Protein AF-A0A183DF05-F1 (afdb_monomer_lite)

InterPro domains:
  IPR009779 Translocon-associated protein subunit gamma [PF07074] (11-100)

Secondary structure (DSSP, 8-state):
---------HHHHHHHHHH--PPPHHHHHHHHHHHHHHHHHHHHHHHHTT---GGGGHHHHHHHHHHHHHHHHHHHHHHHHHHHHHHHHHHHHHHHHHH-

Foldseek 3Di:
DDDPPDDDDPVVVVVCVVVDLDDDPVRLVVLLVVQLVVLCPVVCCCCVVVVDDCVVPVVVSVVSSVVSSVVSSVVCSVVVSVVVVVVVVVVVVVVVVVVD

Sequence (100 aa):
MSKPTQKLSKEDELLLQDFSAAVSAKGSALFYGNSTVIALAPLYLFYGIHQMELADSWIVWLISALAASYLISFAYKNVKHVLKHKIVVKRSDAVTREMN

Structure (mmCIF, N/CA/C/O backbone):
data_AF-A0A183DF05-F1
#
_entry.id   AF-A0A183DF05-F1
#
loop_
_atom_site.group_PDB
_atom_site.id
_atom_site.type_symbol
_atom_site.label_atom_id
_atom_site.label_alt_id
_atom_site.label_comp_id
_atom_site.label_asym_id
_atom_site.label_entity_id
_atom_site.label_seq_id
_atom_site.pdbx_PDB_ins_code
_atom_site.Cartn_x
_atom_site.Cartn_y
_atom_site.Cartn_z
_atom_site.occupancy
_atom_site.B_iso_or_equiv
_atom_site.auth_seq_id
_atom_site.auth_comp_id
_atom_site.auth_asym_id
_atom_site.auth_atom_id
_atom_site.pdbx_PDB_model_num
ATOM 1 N N . MET A 1 1 ? -42.600 0.804 -3.873 1.00 38.84 1 MET A N 1
ATOM 2 C CA . MET A 1 1 ? -43.017 1.084 -2.483 1.00 38.84 1 MET A CA 1
ATOM 3 C C . MET A 1 1 ? -41.776 1.531 -1.711 1.00 38.84 1 MET A C 1
ATOM 5 O O . MET A 1 1 ? -41.015 0.696 -1.244 1.00 38.84 1 MET A O 1
ATOM 9 N N . SER A 1 2 ? -41.475 2.832 -1.714 1.00 45.34 2 SER A N 1
ATOM 10 C CA . SER A 1 2 ? -40.290 3.401 -1.055 1.00 45.34 2 SER A CA 1
ATOM 11 C C . SER A 1 2 ? -40.552 3.510 0.446 1.00 45.34 2 SER A C 1
ATOM 13 O O . SER A 1 2 ? -41.415 4.283 0.861 1.00 45.34 2 SER A O 1
ATOM 15 N N . LYS A 1 3 ? -39.855 2.705 1.257 1.00 47.84 3 LYS A N 1
ATOM 16 C CA . LYS A 1 3 ? -39.940 2.800 2.721 1.00 47.84 3 LYS A CA 1
ATOM 17 C C . LYS A 1 3 ? -39.462 4.191 3.169 1.00 47.84 3 LYS A C 1
ATOM 19 O O . LYS A 1 3 ? -38.446 4.653 2.649 1.00 47.84 3 LYS A O 1
ATOM 24 N N . PRO A 1 4 ? -40.163 4.857 4.102 1.00 53.03 4 PRO A N 1
ATOM 25 C CA . PRO A 1 4 ? -39.730 6.144 4.625 1.00 53.03 4 PRO A CA 1
ATOM 26 C C . PRO A 1 4 ? -38.387 5.973 5.343 1.00 53.03 4 PRO A C 1
ATOM 28 O O . PRO A 1 4 ? -38.235 5.087 6.183 1.00 53.03 4 PRO A O 1
ATOM 31 N N . THR A 1 5 ? -37.408 6.806 4.991 1.00 59.53 5 THR A N 1
ATOM 32 C CA . THR A 1 5 ? -36.099 6.872 5.646 1.00 59.53 5 THR A CA 1
ATOM 33 C C . THR A 1 5 ? -36.295 7.316 7.096 1.00 59.53 5 THR A C 1
ATOM 35 O O . THR A 1 5 ? -36.441 8.507 7.371 1.00 59.53 5 THR A O 1
ATOM 38 N N . GLN A 1 6 ? -36.347 6.365 8.031 1.00 69.19 6 GLN A N 1
ATOM 39 C CA . GLN A 1 6 ? -36.281 6.661 9.461 1.00 69.19 6 GLN A CA 1
ATOM 40 C C . GLN A 1 6 ? -34.939 7.347 9.740 1.00 69.19 6 GLN A C 1
ATOM 42 O O . GLN A 1 6 ? -33.882 6.781 9.465 1.00 69.19 6 GLN A O 1
ATOM 47 N N . LYS A 1 7 ? -34.979 8.581 10.254 1.00 71.94 7 LYS A N 1
ATOM 48 C CA . LYS A 1 7 ? -33.781 9.251 10.766 1.00 71.94 7 LYS A CA 1
ATOM 49 C C . LYS A 1 7 ? -33.319 8.491 12.006 1.00 71.94 7 LYS A C 1
ATOM 51 O O . LYS A 1 7 ? -34.033 8.476 13.005 1.00 71.94 7 LYS A O 1
ATOM 56 N N . LEU A 1 8 ? -32.165 7.844 11.900 1.00 76.44 8 LEU A N 1
ATOM 57 C CA . LEU A 1 8 ? -31.507 7.170 13.012 1.00 76.44 8 LEU A CA 1
ATOM 58 C C . LEU A 1 8 ? -31.116 8.192 14.087 1.00 76.44 8 LEU A C 1
ATOM 60 O O . LEU A 1 8 ? -30.805 9.347 13.774 1.00 76.44 8 LEU A O 1
ATOM 64 N N . SER A 1 9 ? -31.154 7.776 15.355 1.00 85.12 9 SER A N 1
ATOM 65 C CA . SER A 1 9 ? -30.572 8.569 16.438 1.00 85.12 9 SER A CA 1
ATOM 66 C C . SER A 1 9 ? -29.060 8.678 16.227 1.00 85.12 9 SER A C 1
ATOM 68 O O . SER A 1 9 ? -28.439 7.792 15.639 1.00 85.12 9 SER A O 1
ATOM 70 N N . LYS A 1 10 ? -28.437 9.741 16.746 1.00 83.06 10 LYS A N 1
ATOM 71 C CA . LYS A 1 10 ? -26.970 9.878 16.715 1.00 83.06 10 LYS A CA 1
ATOM 72 C C . LYS A 1 10 ? -26.270 8.691 17.386 1.00 83.06 10 LYS A C 1
ATOM 74 O O . LYS A 1 10 ? -25.172 8.326 16.985 1.00 83.06 10 LYS A O 1
ATOM 79 N N . GLU A 1 11 ? -26.906 8.095 18.391 1.00 80.06 11 GLU A N 1
ATOM 80 C CA . GLU A 1 11 ? -26.400 6.906 19.082 1.00 80.06 11 GLU A CA 1
ATOM 81 C C . GLU A 1 11 ? -26.431 5.668 18.176 1.00 80.06 11 GLU A C 1
ATOM 83 O O . GLU A 1 11 ? -25.458 4.917 18.135 1.00 80.06 11 GLU A O 1
ATOM 88 N N . ASP A 1 12 ? -27.494 5.507 17.382 1.00 80.12 12 ASP A N 1
ATOM 89 C CA . ASP A 1 12 ? -27.627 4.404 16.426 1.00 80.12 12 ASP A CA 1
ATOM 90 C C . ASP A 1 12 ? -26.614 4.528 15.283 1.00 80.12 12 ASP A C 1
ATOM 92 O O . ASP A 1 12 ? -26.054 3.527 14.843 1.00 80.12 12 ASP A O 1
ATOM 96 N N . GLU A 1 13 ? -26.338 5.752 14.814 1.00 81.81 13 GLU A N 1
ATOM 97 C CA . GLU A 1 13 ? -25.289 6.005 13.817 1.00 81.81 13 GLU A CA 1
ATOM 98 C C . GLU A 1 13 ? -23.890 5.698 14.363 1.00 81.81 13 GLU A C 1
ATOM 100 O O . GLU A 1 13 ? -23.079 5.109 13.648 1.00 81.81 13 GLU A O 1
ATOM 105 N N . LEU A 1 14 ? -23.611 6.046 15.624 1.00 79.50 14 LEU A N 1
ATOM 106 C CA . LEU A 1 14 ? -22.339 5.724 16.279 1.00 79.50 14 LEU A CA 1
ATOM 107 C C . LEU A 1 14 ? -22.172 4.213 16.476 1.00 79.50 14 LEU A C 1
ATOM 109 O O . LEU A 1 14 ? -21.112 3.672 16.165 1.00 79.50 14 LEU A O 1
ATOM 113 N N . LEU A 1 15 ? -23.228 3.515 16.898 1.00 80.00 15 LEU A N 1
ATOM 114 C CA . LEU A 1 15 ? -23.251 2.052 16.964 1.00 80.00 15 LEU A CA 1
ATOM 115 C C . LEU A 1 15 ? -23.010 1.433 15.585 1.00 80.00 15 LEU A C 1
ATOM 117 O O . LEU A 1 15 ? -22.156 0.557 15.441 1.00 80.00 15 LEU A O 1
ATOM 121 N N . LEU A 1 16 ? -23.699 1.916 14.546 1.00 79.50 16 LEU A N 1
ATOM 122 C CA . LEU A 1 16 ? -23.472 1.453 13.175 1.00 79.50 16 LEU A CA 1
ATOM 123 C C . LEU A 1 16 ? -22.030 1.691 12.725 1.00 79.50 16 LEU A C 1
ATOM 125 O O . LEU A 1 16 ? -21.457 0.858 12.024 1.00 79.50 16 LEU A O 1
ATOM 129 N N . GLN A 1 17 ? -21.442 2.823 13.111 1.00 74.38 17 GLN A N 1
ATOM 130 C CA . GLN A 1 17 ? -20.064 3.161 12.786 1.00 74.38 17 GLN A CA 1
ATOM 131 C C . GLN A 1 17 ? -19.071 2.222 13.484 1.00 74.38 17 GLN A C 1
ATOM 133 O O . GLN A 1 17 ? -18.080 1.832 12.863 1.00 74.38 17 GLN A O 1
ATOM 138 N N . ASP A 1 18 ? -19.346 1.816 14.722 1.00 74.00 18 ASP A N 1
ATOM 139 C CA . ASP A 1 18 ? -18.511 0.874 15.470 1.00 74.00 18 ASP A CA 1
ATOM 140 C C . ASP A 1 18 ? -18.607 -0.566 14.944 1.00 74.00 18 ASP A C 1
ATOM 142 O O . ASP A 1 18 ? -17.597 -1.277 14.924 1.00 74.00 18 ASP A O 1
ATOM 146 N N . PHE A 1 19 ? -19.777 -0.977 14.445 1.00 68.69 19 PHE A N 1
ATOM 147 C CA . PHE A 1 19 ? -19.971 -2.275 13.782 1.00 68.69 19 PHE A CA 1
ATOM 148 C C . PHE A 1 19 ? -19.593 -2.281 12.297 1.00 68.69 19 PHE A C 1
ATOM 150 O O . PHE A 1 19 ? -19.521 -3.341 11.670 1.00 68.69 19 PHE A O 1
ATOM 157 N N . SER A 1 20 ? -19.329 -1.117 11.708 1.00 71.00 20 SER A N 1
ATOM 158 C CA . SER A 1 20 ? -18.912 -1.025 10.317 1.00 71.00 20 SER A CA 1
ATOM 159 C C . SER A 1 20 ? -17.476 -1.517 10.142 1.00 71.00 20 SER A C 1
ATOM 161 O O . SER A 1 20 ? -16.537 -1.060 10.797 1.00 71.00 20 SER A O 1
ATOM 163 N N . ALA A 1 21 ? -17.267 -2.396 9.161 1.00 64.31 21 ALA A N 1
ATOM 164 C CA . ALA A 1 21 ? -15.931 -2.803 8.725 1.00 64.31 21 ALA A CA 1
ATOM 165 C C . ALA A 1 21 ? -15.165 -1.675 7.993 1.00 64.31 21 ALA A C 1
ATOM 167 O O . ALA A 1 21 ? -14.023 -1.871 7.563 1.00 64.31 21 ALA A O 1
ATOM 168 N N . ALA A 1 22 ? -15.772 -0.493 7.829 1.00 67.44 22 ALA A N 1
ATOM 169 C CA . ALA A 1 22 ? -15.160 0.634 7.147 1.00 67.44 22 ALA A CA 1
ATOM 170 C C . ALA A 1 22 ? -13.921 1.157 7.894 1.00 67.44 22 ALA A C 1
ATOM 172 O O . ALA A 1 22 ? -13.899 1.396 9.102 1.00 67.44 22 ALA A O 1
ATOM 173 N N . VAL A 1 23 ? -12.849 1.376 7.139 1.00 65.62 23 VAL A N 1
ATOM 174 C CA . VAL A 1 23 ? -11.614 1.988 7.631 1.00 65.62 23 VAL A CA 1
ATOM 175 C C . VAL A 1 23 ? -11.686 3.507 7.491 1.00 65.62 23 VAL A C 1
ATOM 177 O O . VAL A 1 23 ? -12.000 4.021 6.422 1.00 65.62 23 VAL A O 1
ATOM 180 N N . SER A 1 24 ? -11.351 4.234 8.565 1.00 74.38 24 SER A N 1
ATOM 181 C CA . SER A 1 24 ? -11.196 5.697 8.523 1.00 74.38 24 SER A CA 1
ATOM 182 C C . SER A 1 24 ? -10.219 6.115 7.417 1.00 74.38 24 SER A C 1
ATOM 184 O O . SER A 1 24 ? -9.182 5.470 7.242 1.00 74.38 24 SER A O 1
ATOM 186 N N . ALA A 1 25 ? -10.513 7.217 6.719 1.00 74.31 25 ALA A N 1
ATOM 187 C CA . ALA A 1 25 ? -9.714 7.731 5.602 1.00 74.31 25 ALA A CA 1
ATOM 188 C C . ALA A 1 25 ? -8.225 7.909 5.955 1.00 74.31 25 ALA A C 1
ATOM 190 O O . ALA A 1 25 ? -7.357 7.523 5.175 1.00 74.31 25 ALA A O 1
ATOM 191 N N . LYS A 1 26 ? -7.925 8.393 7.171 1.00 76.25 26 LYS A N 1
ATOM 192 C CA . LYS A 1 26 ? -6.545 8.517 7.678 1.00 76.25 26 LYS A CA 1
ATOM 193 C C . LYS A 1 26 ? -5.851 7.159 7.817 1.00 76.25 26 LYS A C 1
ATOM 195 O O . LYS A 1 26 ? -4.687 7.019 7.463 1.00 76.25 26 LYS A O 1
ATOM 200 N N . GLY A 1 27 ? -6.577 6.149 8.301 1.00 75.06 27 GLY A N 1
ATOM 201 C CA . GLY A 1 27 ? -6.064 4.784 8.4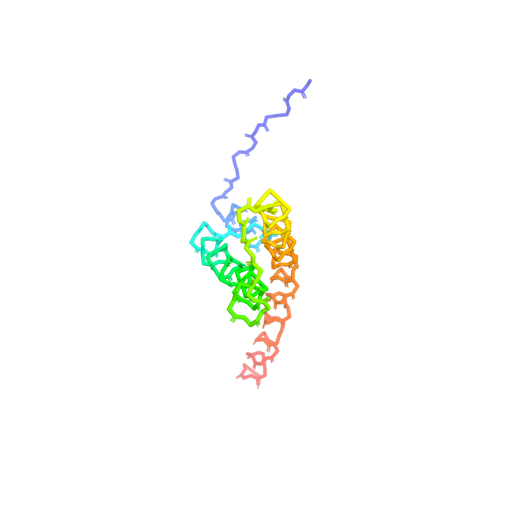10 1.00 75.06 27 GLY A CA 1
ATOM 202 C C . GLY A 1 27 ? -5.803 4.174 7.036 1.00 75.06 27 GLY A C 1
ATOM 203 O O . GLY A 1 27 ? -4.736 3.620 6.810 1.00 75.06 27 GLY A O 1
ATOM 204 N N . SER A 1 28 ? -6.742 4.336 6.102 1.00 74.88 28 SER A N 1
ATOM 205 C CA . SER A 1 28 ? -6.591 3.872 4.719 1.00 74.88 28 SER A CA 1
ATOM 206 C C . SER A 1 28 ? -5.364 4.479 4.042 1.00 74.88 28 SER A C 1
ATOM 208 O O . SER A 1 28 ? -4.596 3.739 3.439 1.00 74.88 28 SER A O 1
ATOM 210 N N . ALA A 1 29 ? -5.135 5.788 4.187 1.00 80.69 29 ALA A N 1
ATOM 211 C CA . ALA A 1 29 ? -3.969 6.458 3.610 1.00 80.69 29 ALA A CA 1
ATOM 212 C C . ALA A 1 29 ? -2.643 5.872 4.125 1.00 80.69 29 ALA A C 1
ATOM 214 O O . ALA A 1 29 ? -1.747 5.584 3.334 1.00 80.69 29 ALA A O 1
ATOM 215 N N . LEU A 1 30 ? -2.541 5.620 5.436 1.00 82.19 30 LEU A N 1
ATOM 216 C CA . LEU A 1 30 ? -1.366 4.972 6.025 1.00 82.19 30 LEU A CA 1
ATOM 217 C C . LEU A 1 30 ? -1.168 3.547 5.495 1.00 82.19 30 LEU A C 1
ATOM 219 O O . LEU A 1 30 ? -0.037 3.151 5.218 1.00 82.19 30 LEU A O 1
ATOM 223 N N . PHE A 1 31 ? -2.243 2.773 5.330 1.00 79.56 31 PHE A N 1
ATOM 224 C CA . PHE A 1 31 ? -2.138 1.416 4.788 1.00 79.56 31 PHE A CA 1
ATOM 225 C C . PHE A 1 31 ? -1.717 1.411 3.321 1.00 79.56 31 PHE A C 1
ATOM 227 O O . PHE A 1 31 ? -0.813 0.658 2.971 1.00 79.56 31 PHE A O 1
ATOM 234 N N . TYR A 1 32 ? -2.303 2.276 2.488 1.00 80.19 32 TYR A N 1
ATOM 235 C CA . TYR A 1 32 ? -1.897 2.399 1.090 1.00 80.19 32 TYR A CA 1
ATOM 236 C C . TYR A 1 32 ? -0.426 2.810 0.984 1.00 80.19 32 TYR A C 1
ATOM 238 O O . TYR A 1 32 ? 0.321 2.138 0.281 1.00 80.19 32 TYR A O 1
ATOM 246 N N . GLY A 1 33 ? 0.026 3.800 1.763 1.00 84.25 33 GLY A N 1
ATOM 247 C CA . GLY A 1 33 ? 1.434 4.214 1.793 1.00 84.25 33 GLY A CA 1
ATOM 248 C C . GLY A 1 33 ? 2.392 3.072 2.143 1.00 84.25 33 GLY A C 1
ATOM 249 O O . GLY A 1 33 ? 3.336 2.811 1.399 1.00 84.25 33 GLY A O 1
ATOM 250 N N . ASN A 1 34 ? 2.116 2.333 3.222 1.00 84.69 34 ASN A N 1
ATOM 251 C CA . ASN A 1 34 ? 2.943 1.185 3.608 1.00 84.69 34 ASN A CA 1
ATOM 252 C C . ASN A 1 34 ? 2.890 0.053 2.568 1.00 84.69 34 ASN A C 1
ATOM 254 O O . ASN A 1 34 ? 3.917 -0.544 2.254 1.00 84.69 34 ASN A O 1
ATOM 258 N N . SER A 1 35 ? 1.714 -0.223 1.995 1.00 81.75 35 SER A N 1
ATOM 259 C CA . SER A 1 35 ? 1.563 -1.249 0.957 1.00 81.75 35 SER A CA 1
ATOM 260 C C . SER A 1 35 ? 2.383 -0.926 -0.291 1.00 81.75 35 SER A C 1
ATOM 262 O O . SER A 1 35 ? 2.966 -1.832 -0.878 1.00 81.75 35 SER A O 1
ATOM 264 N N . THR A 1 36 ? 2.487 0.355 -0.659 1.00 82.94 36 THR A N 1
ATOM 265 C CA . THR A 1 36 ? 3.289 0.809 -1.797 1.00 82.94 36 THR A CA 1
ATOM 266 C C . THR A 1 36 ? 4.776 0.590 -1.544 1.00 82.94 36 THR A C 1
ATOM 268 O O . THR A 1 36 ? 5.465 0.078 -2.419 1.00 82.94 36 THR A O 1
ATOM 271 N N . VAL A 1 37 ? 5.277 0.900 -0.343 1.00 86.19 37 VAL A N 1
ATOM 272 C CA . VAL A 1 37 ? 6.688 0.653 0.013 1.00 86.19 37 VAL A CA 1
ATOM 273 C C . VAL A 1 37 ? 7.021 -0.838 -0.074 1.00 86.19 37 VAL A C 1
ATOM 275 O O . VAL A 1 37 ? 8.037 -1.212 -0.654 1.00 86.19 37 VAL A O 1
ATOM 278 N N . ILE A 1 38 ? 6.137 -1.699 0.437 1.00 86.81 38 ILE A N 1
ATOM 279 C CA . ILE A 1 38 ? 6.312 -3.157 0.365 1.00 86.81 38 ILE A CA 1
ATOM 280 C C . ILE A 1 38 ? 6.248 -3.644 -1.090 1.00 86.81 38 ILE A C 1
ATOM 282 O O . ILE A 1 38 ? 7.055 -4.478 -1.492 1.00 86.81 38 ILE A O 1
ATOM 286 N N . ALA A 1 39 ? 5.336 -3.100 -1.901 1.00 84.69 39 ALA A N 1
ATOM 287 C CA . ALA A 1 39 ? 5.208 -3.447 -3.316 1.00 84.69 39 ALA A CA 1
ATOM 288 C C . ALA A 1 39 ? 6.419 -3.008 -4.161 1.00 84.69 39 ALA A C 1
ATOM 290 O O . ALA A 1 39 ? 6.687 -3.613 -5.196 1.00 84.69 39 ALA A O 1
ATOM 291 N N . LEU A 1 40 ? 7.173 -1.996 -3.720 1.00 85.62 40 LEU A N 1
ATOM 292 C CA . LEU A 1 40 ? 8.413 -1.561 -4.369 1.00 85.62 40 LEU A CA 1
ATOM 293 C C . LEU A 1 40 ? 9.624 -2.436 -4.014 1.00 85.62 40 LEU A C 1
ATOM 295 O O . LEU A 1 40 ? 10.610 -2.413 -4.748 1.00 85.62 40 LEU A O 1
ATOM 299 N N . ALA A 1 41 ? 9.573 -3.225 -2.936 1.00 86.38 41 ALA A N 1
ATOM 300 C CA . ALA A 1 41 ? 10.712 -4.039 -2.507 1.00 86.38 41 ALA A CA 1
ATOM 301 C C . ALA A 1 41 ? 11.174 -5.058 -3.573 1.00 86.38 41 ALA A C 1
ATOM 303 O O . ALA A 1 41 ? 12.374 -5.106 -3.849 1.00 86.38 41 ALA A O 1
ATOM 304 N N . PRO A 1 42 ? 10.284 -5.814 -4.250 1.00 80.81 42 PRO A N 1
ATOM 305 C CA . PRO A 1 42 ? 10.691 -6.664 -5.368 1.00 80.81 42 PRO A CA 1
ATOM 306 C C . PRO A 1 42 ? 11.298 -5.849 -6.513 1.00 80.81 42 PRO A C 1
ATOM 308 O O . PRO A 1 42 ? 12.339 -6.209 -7.043 1.00 80.81 42 PRO A O 1
ATOM 311 N N . LEU A 1 43 ? 10.699 -4.708 -6.849 1.00 82.62 43 LEU A N 1
ATOM 312 C CA . LEU A 1 43 ? 11.149 -3.847 -7.944 1.00 82.62 43 LEU A CA 1
ATOM 313 C C . LEU A 1 43 ? 12.580 -3.325 -7.699 1.00 82.62 43 LEU A C 1
ATOM 315 O O . LEU A 1 43 ? 13.412 -3.340 -8.604 1.00 82.62 43 LEU A O 1
ATOM 319 N N . TYR A 1 44 ? 12.903 -2.977 -6.449 1.00 84.69 44 TYR A N 1
ATOM 320 C CA . TYR A 1 44 ? 14.264 -2.646 -6.022 1.00 84.69 44 TYR A CA 1
ATOM 321 C C . TYR A 1 44 ? 15.229 -3.833 -6.138 1.00 84.69 44 TYR A C 1
ATOM 323 O O . TYR A 1 44 ? 16.336 -3.663 -6.642 1.00 84.69 44 TYR A O 1
ATOM 331 N N . LEU A 1 45 ? 14.831 -5.034 -5.706 1.00 82.81 45 LEU A N 1
ATOM 332 C CA . LEU A 1 45 ? 15.686 -6.226 -5.787 1.00 82.81 45 LEU A CA 1
ATOM 333 C C . LEU A 1 45 ? 16.020 -6.597 -7.239 1.00 82.81 45 LEU A C 1
ATOM 335 O O . LEU A 1 45 ? 17.148 -6.983 -7.537 1.00 82.81 45 LEU A O 1
ATOM 339 N N . PHE A 1 46 ? 15.067 -6.470 -8.158 1.00 79.38 46 PHE A N 1
ATOM 340 C CA . PHE A 1 46 ? 15.301 -6.780 -9.569 1.00 79.38 46 PHE A CA 1
ATOM 341 C C . PHE A 1 46 ? 16.135 -5.715 -10.285 1.00 79.38 46 PHE A C 1
ATOM 343 O O . PHE A 1 46 ? 17.010 -6.059 -11.077 1.00 79.38 46 PHE A O 1
ATOM 350 N N . TYR A 1 47 ? 15.940 -4.438 -9.960 1.00 82.12 47 TYR A N 1
ATOM 351 C CA . TYR A 1 47 ? 16.774 -3.378 -10.519 1.00 82.12 47 TYR A CA 1
ATOM 352 C C . TYR A 1 47 ? 18.187 -3.369 -9.928 1.00 82.12 47 TYR A C 1
ATOM 354 O O . TYR A 1 47 ? 19.174 -3.395 -10.653 1.00 82.12 47 TYR A O 1
ATOM 362 N N . GLY A 1 48 ? 18.293 -3.349 -8.599 1.00 81.44 48 GLY A N 1
ATOM 363 C CA . GLY A 1 48 ? 19.560 -3.155 -7.899 1.00 81.44 48 GLY A CA 1
ATOM 364 C C . GLY A 1 48 ? 20.452 -4.394 -7.885 1.00 81.44 48 GLY A C 1
ATOM 365 O O . GLY A 1 48 ? 21.664 -4.271 -8.042 1.00 81.44 48 GLY A O 1
ATOM 366 N N . ILE A 1 49 ? 19.874 -5.587 -7.701 1.00 81.06 49 ILE A N 1
ATOM 367 C CA . ILE A 1 49 ? 20.655 -6.830 -7.576 1.00 81.06 49 ILE A CA 1
ATOM 368 C C . ILE A 1 49 ? 20.741 -7.556 -8.915 1.00 81.06 49 ILE A C 1
ATOM 370 O O . ILE A 1 49 ? 21.830 -7.954 -9.317 1.00 81.06 49 ILE A O 1
ATOM 374 N N . HIS A 1 50 ? 19.617 -7.707 -9.620 1.00 82.50 50 HIS A N 1
ATOM 375 C CA . HIS A 1 50 ? 19.596 -8.425 -10.900 1.00 82.50 50 HIS A CA 1
ATOM 376 C C . HIS A 1 50 ? 19.975 -7.554 -12.107 1.00 82.50 50 HIS A C 1
ATOM 378 O O . HIS A 1 50 ? 20.045 -8.091 -13.209 1.00 82.50 50 HIS A O 1
ATOM 384 N N . GLN A 1 51 ? 20.238 -6.250 -11.913 1.00 78.62 51 GLN A N 1
ATOM 385 C CA . GLN A 1 51 ? 20.652 -5.308 -12.969 1.00 78.62 51 GLN A CA 1
ATOM 386 C C . GLN A 1 51 ? 19.745 -5.375 -14.212 1.00 78.62 51 GLN A C 1
ATOM 388 O O . GLN A 1 51 ? 20.194 -5.205 -15.342 1.00 78.62 51 GLN A O 1
ATOM 393 N N . MET A 1 52 ? 18.457 -5.670 -14.006 1.00 78.06 52 MET A N 1
ATOM 394 C CA . MET A 1 52 ? 17.486 -5.781 -15.089 1.00 78.06 52 MET A CA 1
ATOM 395 C C . MET A 1 52 ? 17.055 -4.378 -15.518 1.00 78.06 52 MET A C 1
ATOM 397 O O . MET A 1 52 ? 16.640 -3.576 -14.674 1.00 78.06 52 MET A O 1
ATOM 401 N N . GLU A 1 53 ? 17.098 -4.077 -16.816 1.00 77.06 53 GLU A N 1
ATOM 402 C CA . GLU A 1 53 ? 16.552 -2.819 -17.325 1.00 77.06 53 GLU A CA 1
ATOM 403 C C . GLU A 1 53 ? 15.028 -2.799 -17.149 1.00 77.06 53 GLU A C 1
ATOM 405 O O . GLU A 1 53 ? 14.296 -3.617 -17.709 1.00 77.06 53 GLU A O 1
ATOM 410 N N . LEU A 1 54 ? 14.522 -1.840 -16.364 1.00 69.69 54 LEU A N 1
ATOM 411 C CA . LEU A 1 54 ? 13.074 -1.673 -16.199 1.00 69.69 54 LEU A CA 1
ATOM 412 C C . LEU A 1 54 ? 12.395 -1.216 -17.488 1.00 69.69 54 LEU A C 1
ATOM 414 O O . LEU A 1 54 ? 11.196 -1.441 -17.632 1.00 69.69 54 LEU A O 1
ATOM 418 N N . ALA A 1 55 ? 13.130 -0.567 -18.394 1.00 75.88 55 ALA A N 1
ATOM 419 C CA . ALA A 1 55 ? 12.579 0.010 -19.615 1.00 75.88 55 ALA A CA 1
ATOM 420 C C . ALA A 1 55 ? 11.909 -1.051 -20.503 1.00 75.88 55 ALA A C 1
ATOM 422 O O . ALA A 1 55 ? 10.824 -0.806 -21.029 1.00 75.88 55 ALA A O 1
ATOM 423 N N . ASP A 1 56 ? 12.480 -2.253 -20.570 1.00 78.69 56 ASP A N 1
ATOM 424 C CA . ASP A 1 56 ? 12.000 -3.322 -21.448 1.00 78.69 56 ASP A CA 1
ATOM 425 C C . ASP A 1 56 ? 10.707 -3.986 -20.964 1.00 78.69 56 ASP A C 1
ATOM 427 O O . ASP A 1 56 ? 9.988 -4.615 -21.737 1.00 78.69 56 ASP A O 1
ATOM 431 N N . SER A 1 57 ? 10.382 -3.887 -19.673 1.00 82.38 57 SER A N 1
ATOM 432 C CA . SER A 1 57 ? 9.230 -4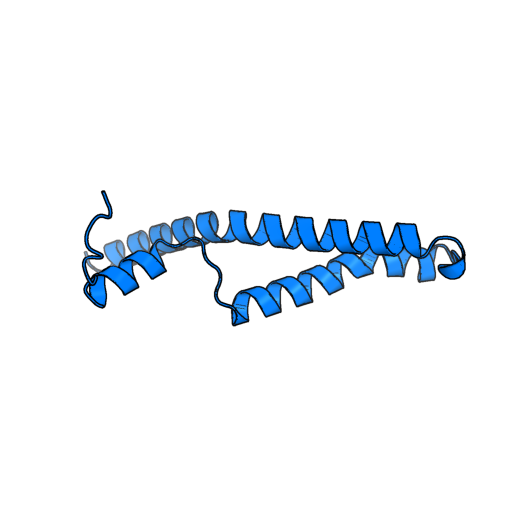.591 -19.084 1.00 82.38 57 SER A CA 1
ATOM 433 C C . SER A 1 57 ? 8.489 -3.778 -18.022 1.00 82.38 57 SER A C 1
ATOM 435 O O . SER A 1 57 ? 7.852 -4.339 -17.127 1.00 82.38 57 SER A O 1
ATOM 437 N N . TRP A 1 58 ? 8.521 -2.446 -18.123 1.00 82.44 58 TRP A N 1
ATOM 438 C CA . TRP A 1 58 ? 7.918 -1.543 -17.133 1.00 82.44 58 TRP A CA 1
ATOM 439 C C . TRP A 1 58 ? 6.414 -1.784 -16.934 1.00 82.44 58 TRP A C 1
ATOM 441 O O . TRP A 1 58 ? 5.904 -1.617 -15.828 1.00 82.44 58 TRP A O 1
ATOM 451 N N . ILE A 1 59 ? 5.710 -2.237 -17.977 1.00 86.38 59 ILE A N 1
ATOM 452 C CA . ILE A 1 59 ? 4.278 -2.569 -17.929 1.00 86.38 59 ILE A CA 1
ATOM 453 C C . ILE A 1 59 ? 4.018 -3.752 -16.992 1.00 86.38 59 ILE A C 1
ATOM 455 O O . ILE A 1 59 ? 3.119 -3.687 -16.156 1.00 86.38 59 ILE A O 1
ATOM 459 N N . VAL A 1 60 ? 4.820 -4.817 -17.086 1.00 86.00 60 VAL A N 1
ATOM 460 C CA . VAL A 1 60 ? 4.668 -6.007 -16.232 1.00 86.00 60 VAL A CA 1
ATOM 461 C C . VAL A 1 60 ? 4.968 -5.653 -14.777 1.00 86.00 60 VAL A C 1
ATOM 463 O O . VAL A 1 60 ? 4.233 -6.061 -13.874 1.00 86.00 60 VAL A O 1
ATOM 466 N N . TRP A 1 61 ? 5.994 -4.830 -14.552 1.00 81.50 61 TRP A N 1
ATOM 467 C CA . TRP A 1 61 ? 6.335 -4.306 -13.231 1.00 81.50 61 TRP A CA 1
ATOM 468 C C . TRP A 1 61 ? 5.220 -3.452 -12.635 1.00 81.50 61 TRP A C 1
ATOM 470 O O . TRP A 1 61 ? 4.847 -3.651 -11.478 1.00 81.50 61 TRP A O 1
ATOM 480 N N . LEU A 1 62 ? 4.642 -2.552 -13.429 1.00 85.38 62 LEU A N 1
ATOM 481 C CA . LEU A 1 62 ? 3.550 -1.690 -12.994 1.00 85.38 62 LEU A CA 1
ATOM 482 C C . LEU A 1 62 ? 2.307 -2.507 -12.624 1.00 85.38 62 LEU A C 1
ATOM 484 O O . LEU A 1 62 ? 1.740 -2.307 -11.550 1.00 85.38 62 LEU A O 1
ATOM 488 N N . ILE A 1 63 ? 1.910 -3.459 -13.474 1.00 89.75 63 ILE A N 1
ATOM 489 C CA . ILE A 1 63 ? 0.763 -4.340 -13.210 1.00 89.75 63 ILE A CA 1
ATOM 490 C C . ILE A 1 63 ? 1.002 -5.159 -11.939 1.00 89.75 63 ILE A C 1
ATOM 492 O O . ILE A 1 63 ? 0.121 -5.237 -11.082 1.00 89.75 63 ILE A O 1
ATOM 496 N N . SER A 1 64 ? 2.201 -5.720 -11.780 1.00 86.31 64 SER A N 1
ATOM 497 C CA . SER A 1 64 ? 2.558 -6.524 -10.607 1.00 86.31 64 SER A CA 1
ATOM 498 C C . SER A 1 64 ? 2.543 -5.697 -9.319 1.00 86.31 64 SER A C 1
ATOM 500 O O . SER A 1 6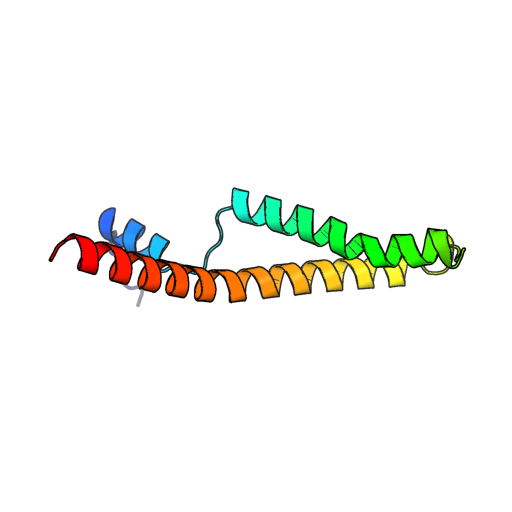4 ? 1.997 -6.143 -8.309 1.00 86.31 64 SER A O 1
ATOM 502 N N . ALA A 1 65 ? 3.073 -4.471 -9.349 1.00 86.00 65 ALA A N 1
ATOM 503 C CA . ALA A 1 65 ? 3.077 -3.567 -8.201 1.00 86.00 65 ALA A CA 1
ATOM 504 C C . ALA A 1 65 ? 1.656 -3.137 -7.800 1.00 86.00 65 ALA A C 1
ATOM 506 O O . ALA A 1 65 ? 1.315 -3.144 -6.613 1.00 86.00 65 ALA A O 1
ATOM 507 N N . LEU A 1 66 ? 0.801 -2.821 -8.779 1.00 87.88 66 LEU A N 1
ATOM 508 C CA . LEU A 1 66 ? -0.603 -2.483 -8.537 1.00 87.88 66 LEU A CA 1
ATOM 509 C C . LEU A 1 66 ? -1.377 -3.675 -7.965 1.00 87.88 66 LEU A C 1
ATOM 511 O O . LEU A 1 66 ? -2.113 -3.515 -6.989 1.00 87.88 66 LEU A O 1
ATOM 515 N N . ALA A 1 67 ? -1.175 -4.873 -8.520 1.00 89.44 67 ALA A N 1
ATOM 516 C CA . ALA A 1 67 ? -1.787 -6.097 -8.017 1.00 89.44 67 ALA A CA 1
ATOM 517 C C . ALA A 1 67 ? -1.3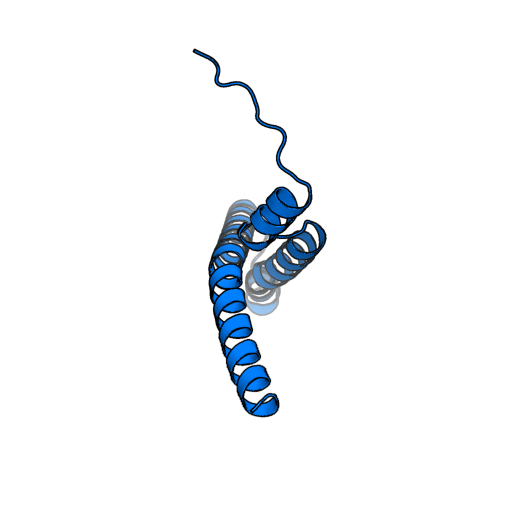54 -6.389 -6.571 1.00 89.44 67 ALA A C 1
ATOM 519 O O . ALA A 1 67 ? -2.202 -6.636 -5.712 1.00 89.44 67 ALA A O 1
ATOM 520 N N . ALA A 1 68 ? -0.056 -6.287 -6.270 1.00 87.06 68 ALA A N 1
ATOM 521 C CA . ALA A 1 68 ? 0.472 -6.485 -4.923 1.00 87.06 68 ALA A CA 1
ATOM 522 C C . ALA A 1 68 ? -0.098 -5.464 -3.924 1.00 87.06 68 ALA A C 1
ATOM 524 O O . ALA A 1 68 ? -0.598 -5.851 -2.866 1.00 87.06 68 ALA A O 1
ATOM 525 N N . SER A 1 69 ? -0.094 -4.171 -4.266 1.00 85.06 69 SER A N 1
ATOM 526 C CA . SER A 1 69 ? -0.652 -3.120 -3.405 1.00 85.06 69 SER A CA 1
ATOM 527 C C . SER A 1 69 ? -2.152 -3.317 -3.154 1.00 85.06 69 SER A C 1
ATOM 529 O O . SER A 1 69 ? -2.610 -3.190 -2.012 1.00 85.06 69 SER A O 1
ATOM 531 N N . TYR A 1 70 ? -2.916 -3.699 -4.185 1.00 85.75 70 TYR A N 1
ATOM 532 C CA . TYR A 1 70 ? -4.340 -4.000 -4.054 1.00 85.75 70 TYR A CA 1
ATOM 533 C C . TYR A 1 70 ? -4.589 -5.187 -3.119 1.00 85.75 70 TYR A C 1
ATOM 535 O O . TYR A 1 70 ? -5.387 -5.068 -2.187 1.00 85.75 70 TYR A O 1
ATOM 543 N N . LEU A 1 71 ? -3.888 -6.307 -3.322 1.00 87.00 71 LEU A N 1
ATOM 544 C CA . LEU A 1 71 ? -4.051 -7.517 -2.512 1.00 87.00 71 LEU A CA 1
ATOM 545 C C . LEU A 1 71 ? -3.667 -7.284 -1.050 1.00 87.00 71 LEU A C 1
ATOM 547 O O . LEU A 1 71 ? -4.409 -7.692 -0.156 1.00 87.00 71 LEU A O 1
ATOM 551 N N . ILE A 1 72 ? -2.565 -6.573 -0.795 1.00 84.75 72 ILE A N 1
ATOM 552 C CA . ILE A 1 72 ? -2.161 -6.184 0.562 1.00 84.75 72 ILE A CA 1
ATOM 553 C C . ILE A 1 72 ? -3.251 -5.316 1.194 1.00 84.75 72 ILE A C 1
ATOM 555 O O . ILE A 1 72 ? -3.727 -5.613 2.288 1.00 84.75 72 ILE A O 1
ATOM 559 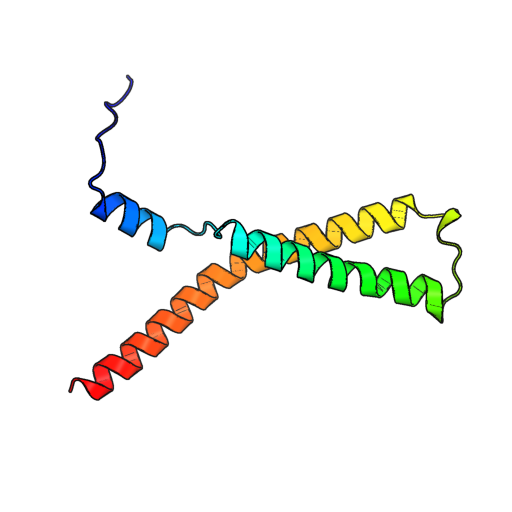N N . SER A 1 73 ? -3.712 -4.280 0.494 1.00 80.69 73 SER A N 1
ATOM 560 C CA . SER A 1 73 ? -4.754 -3.382 1.005 1.00 80.69 73 SER A CA 1
ATOM 561 C C . SER A 1 73 ? -6.074 -4.111 1.282 1.00 80.69 73 SER A C 1
ATOM 563 O O . SER A 1 73 ? -6.748 -3.825 2.275 1.00 80.69 73 SER A O 1
ATOM 565 N N . PHE A 1 74 ? -6.443 -5.075 0.436 1.00 82.44 74 PHE A N 1
ATOM 566 C CA . PHE A 1 74 ? -7.616 -5.927 0.619 1.00 82.44 74 PHE A CA 1
ATOM 567 C C . PHE A 1 74 ? -7.470 -6.841 1.843 1.00 82.44 74 PHE A C 1
ATOM 569 O O . PHE A 1 74 ? -8.350 -6.863 2.707 1.00 82.44 74 PHE A O 1
ATOM 576 N N . ALA A 1 75 ? -6.334 -7.530 1.975 1.00 82.69 75 ALA A N 1
ATOM 577 C CA . ALA A 1 75 ? -6.035 -8.375 3.126 1.00 82.69 75 ALA A CA 1
ATOM 578 C C . ALA A 1 75 ? -6.059 -7.575 4.439 1.00 82.69 75 ALA A C 1
ATOM 580 O O . ALA A 1 75 ? -6.666 -8.010 5.418 1.00 82.69 75 ALA A O 1
ATOM 581 N N . TYR A 1 76 ? -5.491 -6.366 4.449 1.00 78.12 76 TYR A N 1
ATOM 582 C CA . TYR A 1 76 ? -5.498 -5.490 5.622 1.00 78.12 76 TYR A CA 1
ATOM 583 C C . TYR A 1 76 ? -6.912 -5.095 6.066 1.00 78.12 76 TYR A C 1
ATOM 585 O O . TYR A 1 76 ? -7.190 -5.098 7.268 1.00 78.12 76 TYR A O 1
ATOM 593 N N . LYS A 1 77 ? -7.825 -4.793 5.131 1.00 75.31 77 LYS A N 1
ATOM 594 C CA . LYS A 1 77 ? -9.229 -4.483 5.464 1.00 75.31 77 LYS A CA 1
ATOM 595 C C . LYS A 1 77 ? -9.916 -5.666 6.152 1.00 75.31 77 LYS A C 1
ATOM 597 O O . LYS A 1 77 ? -10.556 -5.478 7.185 1.00 75.31 77 LYS A O 1
ATOM 602 N N . ASN A 1 78 ? -9.711 -6.876 5.637 1.00 77.19 78 ASN A N 1
ATOM 603 C CA . ASN A 1 78 ? -10.342 -8.087 6.165 1.00 77.19 78 ASN A CA 1
ATOM 604 C C . ASN A 1 78 ? -9.752 -8.515 7.521 1.00 77.19 78 ASN A C 1
ATOM 606 O O . ASN A 1 78 ? -10.488 -8.876 8.440 1.00 77.19 78 ASN A O 1
ATOM 610 N N . VAL A 1 79 ? -8.429 -8.421 7.690 1.00 79.25 79 VAL A N 1
ATOM 611 C CA . VAL A 1 79 ? -7.747 -8.820 8.934 1.00 79.25 79 VAL A CA 1
ATOM 612 C C . VAL A 1 79 ? -8.009 -7.829 10.068 1.00 79.25 79 VAL A C 1
ATOM 614 O O . VAL A 1 79 ? -8.182 -8.243 11.216 1.00 79.25 79 VAL A O 1
ATOM 617 N N . LYS A 1 80 ? -8.090 -6.522 9.779 1.00 73.69 80 LYS A N 1
ATOM 618 C CA . LYS A 1 80 ? -8.287 -5.492 10.811 1.00 73.69 80 LYS A CA 1
ATOM 619 C C . LYS A 1 80 ? -9.579 -5.696 11.603 1.00 73.69 80 LYS A C 1
ATOM 621 O O . LYS A 1 80 ? -9.553 -5.522 12.819 1.00 73.69 80 LYS A O 1
ATOM 626 N N . HIS A 1 81 ?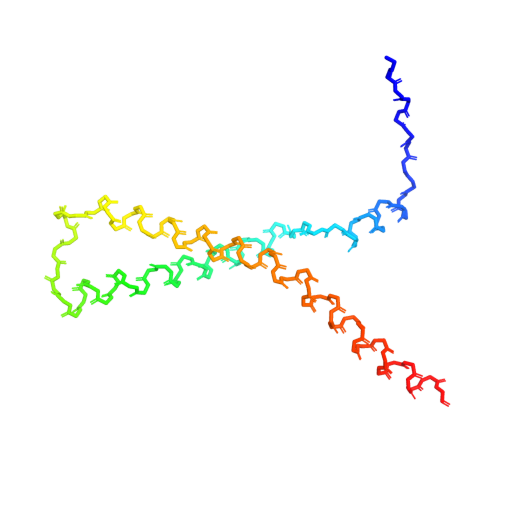 -10.681 -6.058 10.943 1.00 72.25 81 HIS A N 1
ATOM 627 C CA . HIS A 1 81 ? -11.967 -6.283 11.612 1.00 72.25 81 HIS A CA 1
ATOM 628 C C . HIS A 1 81 ? -11.871 -7.428 12.632 1.00 72.25 81 HIS A C 1
ATOM 630 O O . HIS A 1 81 ? -12.200 -7.260 13.807 1.00 72.25 81 HIS A O 1
ATOM 636 N N . VAL A 1 82 ? -11.304 -8.562 12.209 1.00 77.56 82 VAL A N 1
ATOM 637 C CA . VAL A 1 82 ? -11.073 -9.727 13.075 1.00 77.56 82 VAL A CA 1
ATOM 638 C C . VAL A 1 82 ? -10.138 -9.378 14.235 1.00 77.56 82 VAL A C 1
ATOM 640 O O . VAL A 1 82 ? -10.375 -9.779 15.375 1.00 77.56 82 VAL A O 1
ATOM 643 N N . LEU A 1 83 ? -9.077 -8.613 13.967 1.00 79.81 83 LEU A N 1
ATOM 644 C CA . LEU A 1 83 ? -8.101 -8.239 14.985 1.00 79.81 83 LEU A CA 1
ATOM 645 C C . LEU A 1 83 ? -8.687 -7.264 16.017 1.00 79.81 83 LEU A C 1
ATOM 647 O O . LEU A 1 83 ? -8.449 -7.439 17.210 1.00 79.81 83 LEU A O 1
ATOM 651 N N . LYS A 1 84 ? -9.501 -6.290 15.583 1.00 78.69 84 LYS A N 1
ATOM 652 C CA . LYS A 1 84 ? -10.226 -5.375 16.479 1.00 78.69 84 LYS A CA 1
ATOM 653 C C . LYS A 1 84 ? -11.117 -6.148 17.450 1.00 78.69 84 LYS A C 1
ATOM 655 O O . LYS A 1 84 ? -11.007 -5.925 18.650 1.00 78.69 84 LYS A O 1
ATOM 660 N N . HIS A 1 85 ? -11.925 -7.086 16.950 1.00 81.56 85 HIS A N 1
ATOM 661 C CA . HIS A 1 85 ? -12.790 -7.914 17.795 1.00 81.56 85 HIS A CA 1
ATOM 662 C C . HIS A 1 85 ? -11.980 -8.691 18.845 1.00 81.56 85 HIS A C 1
ATOM 664 O O . HIS A 1 85 ? -12.286 -8.642 20.032 1.00 81.56 85 HIS A O 1
ATOM 670 N N . LYS A 1 86 ? -10.881 -9.345 18.436 1.00 83.25 86 LYS A N 1
ATOM 671 C CA . LYS A 1 86 ? -9.996 -10.074 19.364 1.00 83.25 86 LYS A CA 1
ATOM 672 C C . LYS A 1 86 ? -9.391 -9.173 20.448 1.00 83.25 86 LYS A C 1
ATOM 674 O O . LYS A 1 86 ? -9.267 -9.603 21.590 1.00 83.25 86 LYS A O 1
ATOM 679 N N . ILE A 1 87 ? -8.996 -7.946 20.102 1.00 84.50 87 ILE A N 1
ATOM 680 C CA . ILE A 1 87 ? -8.435 -6.983 21.063 1.00 84.50 87 ILE A CA 1
ATOM 681 C C . ILE A 1 87 ? -9.503 -6.517 22.055 1.00 84.50 87 ILE A C 1
ATOM 683 O O . ILE A 1 87 ? -9.206 -6.423 23.243 1.00 84.50 87 ILE A O 1
ATOM 687 N N . VAL A 1 88 ? -10.723 -6.240 21.583 1.00 85.56 88 VAL A N 1
ATOM 688 C CA . VAL A 1 88 ? -11.842 -5.831 22.444 1.00 85.56 88 VAL A CA 1
ATOM 689 C C . VAL A 1 88 ? -12.155 -6.921 23.464 1.00 85.56 88 VAL A C 1
ATOM 691 O O . VAL A 1 88 ? -12.151 -6.616 24.650 1.00 85.56 88 VAL A O 1
ATOM 694 N N . VAL A 1 89 ? -12.297 -8.178 23.027 1.00 84.06 89 VAL A N 1
ATOM 695 C CA . VAL A 1 89 ? -12.541 -9.324 23.925 1.00 84.06 89 VAL A CA 1
ATOM 696 C C . VAL A 1 89 ? -11.431 -9.459 24.975 1.00 84.06 89 VAL A C 1
ATOM 698 O O . VAL A 1 89 ? -11.700 -9.527 26.167 1.00 84.06 89 VAL A O 1
ATOM 701 N N . LYS A 1 90 ? -10.155 -9.395 24.570 1.00 86.38 90 LYS A N 1
ATOM 702 C CA . LYS A 1 90 ? -9.043 -9.480 25.535 1.00 86.38 90 LYS A CA 1
ATOM 703 C C . LYS A 1 90 ? -9.012 -8.320 26.534 1.00 86.38 90 LYS A C 1
ATOM 705 O O . LYS A 1 90 ? -8.589 -8.509 27.671 1.00 86.38 90 LYS A O 1
ATOM 710 N N . ARG A 1 91 ? -9.395 -7.110 26.113 1.00 85.62 91 ARG A N 1
ATOM 711 C CA . ARG A 1 91 ? -9.452 -5.942 27.003 1.00 85.62 91 ARG A CA 1
ATOM 712 C C . ARG A 1 91 ? -10.645 -6.010 27.948 1.00 85.62 91 ARG A C 1
ATOM 714 O O . ARG A 1 91 ? -10.469 -5.657 29.107 1.00 85.62 91 ARG A O 1
ATOM 721 N N . SER A 1 92 ? -11.812 -6.459 27.485 1.00 83.75 92 SER A N 1
ATOM 722 C CA . SER A 1 92 ? -12.971 -6.645 28.363 1.00 83.75 92 SER A CA 1
ATOM 723 C C . SER A 1 92 ? -12.676 -7.682 29.438 1.00 83.75 92 SER A C 1
ATOM 725 O O . SER A 1 92 ? -12.903 -7.393 30.604 1.00 83.75 92 SER A O 1
ATOM 727 N N . ASP A 1 93 ? -12.062 -8.814 29.074 1.00 85.50 93 ASP A N 1
ATOM 728 C CA . ASP A 1 93 ? -11.692 -9.865 30.032 1.00 85.50 93 ASP A CA 1
ATOM 729 C C . ASP A 1 93 ? -10.744 -9.339 31.120 1.00 85.50 93 ASP A C 1
ATOM 731 O O . ASP A 1 93 ? -10.923 -9.621 32.305 1.00 85.50 93 ASP A O 1
ATOM 735 N N . ALA A 1 94 ? -9.750 -8.534 30.726 1.00 83.75 94 ALA A N 1
ATOM 736 C CA . ALA A 1 94 ? -8.834 -7.904 31.670 1.00 83.75 94 ALA A CA 1
ATOM 737 C C . ALA A 1 94 ? -9.561 -6.918 32.597 1.00 83.75 94 ALA A C 1
ATOM 739 O O . ALA A 1 94 ? -9.378 -6.992 33.803 1.00 83.75 94 ALA A O 1
ATOM 740 N N . VAL A 1 95 ? -10.412 -6.036 32.062 1.00 84.62 95 VAL A N 1
ATOM 741 C CA . VAL A 1 95 ? -11.147 -5.038 32.861 1.00 84.62 95 VAL A CA 1
ATOM 742 C C . VAL A 1 95 ? -12.125 -5.699 33.833 1.00 84.62 95 VAL A C 1
ATOM 744 O O . VAL A 1 95 ? -12.177 -5.303 34.992 1.00 84.62 95 VAL A O 1
ATOM 747 N N . THR A 1 96 ? -12.855 -6.735 33.412 1.00 84.62 96 THR A N 1
ATOM 748 C CA . THR A 1 96 ? -13.780 -7.471 34.289 1.00 84.62 96 THR A CA 1
ATOM 749 C C . THR A 1 96 ? -13.058 -8.122 35.467 1.00 84.62 96 THR A C 1
ATOM 751 O O . THR A 1 96 ? -13.603 -8.149 36.565 1.00 84.62 96 THR A O 1
ATOM 754 N N . ARG A 1 97 ? -11.819 -8.590 35.270 1.00 86.75 97 ARG A N 1
ATOM 755 C CA . ARG A 1 97 ? -10.990 -9.135 36.353 1.00 86.75 97 ARG A CA 1
ATOM 756 C C . ARG A 1 97 ? -10.572 -8.080 37.379 1.00 86.75 97 ARG A C 1
ATOM 758 O O . ARG A 1 97 ? -10.401 -8.424 38.535 1.00 86.75 97 ARG A O 1
ATOM 765 N N . GLU A 1 98 ? -10.383 -6.827 36.969 1.00 84.62 98 GLU A N 1
ATOM 766 C CA . GLU A 1 98 ? -10.016 -5.735 37.886 1.00 84.62 98 GLU A CA 1
ATOM 767 C C . GLU A 1 98 ? -11.241 -5.133 38.606 1.00 84.62 98 GLU A C 1
ATOM 769 O O . GLU A 1 98 ? -11.096 -4.450 39.615 1.00 84.62 98 GLU A O 1
ATOM 774 N N . MET A 1 99 ? -12.452 -5.348 38.078 1.00 81.25 99 MET A N 1
ATOM 775 C CA . MET A 1 99 ? -13.706 -4.851 38.662 1.00 81.25 99 MET A CA 1
ATOM 776 C C . MET A 1 99 ? -14.296 -5.760 39.747 1.00 81.25 99 MET A C 1
ATOM 778 O O . MET A 1 99 ? -15.202 -5.324 40.459 1.00 81.25 99 MET A O 1
ATOM 782 N N . ASN A 1 100 ? -13.833 -7.008 39.836 1.00 60.59 100 ASN A N 1
ATOM 783 C CA . ASN A 1 100 ? -14.326 -8.028 40.760 1.00 60.59 100 ASN A CA 1
ATOM 784 C C . ASN A 1 100 ? -13.273 -8.373 41.809 1.00 60.59 100 ASN A C 1
ATOM 786 O O . ASN A 1 100 ? -13.632 -8.416 43.004 1.00 60.59 100 ASN A O 1
#

pLDDT: mean 78.9, std 9.0, range [38.84, 89.75]

Organism: NCBI:txid637853

Radius of gyration: 21.58 Å; chains: 1; bounding box: 64×20×62 Å